Protein AF-A0A1S3R0I8-F1 (afdb_monomer)

Radius of gyration: 21.21 Å; Cα contacts (8 Å, |Δi|>4): 180; chains: 1; bounding box: 55×40×58 Å

Structure (mmCIF, N/CA/C/O backbone):
data_AF-A0A1S3R0I8-F1
#
_entry.id   AF-A0A1S3R0I8-F1
#
loop_
_atom_site.group_PDB
_atom_site.id
_atom_site.type_symbol
_atom_site.label_atom_id
_atom_site.label_alt_id
_atom_site.label_comp_id
_atom_site.label_asym_id
_atom_site.label_entity_id
_atom_site.label_seq_id
_atom_site.pdbx_PDB_ins_code
_atom_site.Cartn_x
_atom_site.Cartn_y
_atom_site.Cartn_z
_atom_site.occupancy
_atom_site.B_iso_or_equiv
_atom_site.auth_seq_id
_atom_site.auth_comp_id
_atom_site.auth_asym_id
_atom_site.auth_atom_id
_atom_site.pdbx_PDB_model_num
ATOM 1 N N . MET A 1 1 ? 18.480 -5.090 -9.727 1.00 46.03 1 MET A N 1
ATOM 2 C CA . MET A 1 1 ? 18.489 -6.452 -10.303 1.00 46.03 1 MET A CA 1
ATOM 3 C C . MET A 1 1 ? 18.318 -6.297 -11.795 1.00 46.03 1 MET A C 1
ATOM 5 O O . MET A 1 1 ? 17.336 -5.677 -12.183 1.00 46.03 1 MET A O 1
ATOM 9 N N . SER A 1 2 ? 19.231 -6.807 -12.625 1.00 36.84 2 SER A N 1
ATOM 10 C CA . SER A 1 2 ? 18.823 -7.033 -14.006 1.00 36.84 2 SER A CA 1
ATOM 11 C C . SER A 1 2 ? 17.709 -8.081 -13.933 1.00 36.84 2 SER A C 1
ATOM 13 O O . SER A 1 2 ? 17.864 -9.161 -13.354 1.00 36.84 2 SER A O 1
ATOM 15 N N . THR A 1 3 ? 16.547 -7.719 -14.456 1.00 47.53 3 THR A N 1
ATOM 16 C CA . THR A 1 3 ? 15.329 -8.529 -14.569 1.00 47.53 3 THR A CA 1
ATOM 17 C C . THR A 1 3 ? 15.568 -10.011 -14.950 1.00 47.53 3 THR A C 1
ATOM 19 O O . THR A 1 3 ? 14.814 -10.865 -14.474 1.00 47.53 3 THR A O 1
ATOM 22 N N . PRO A 1 4 ? 16.621 -10.391 -15.716 1.00 48.00 4 PRO A N 1
ATOM 23 C CA . PRO A 1 4 ? 16.882 -11.789 -16.065 1.00 48.00 4 PRO A CA 1
ATOM 24 C C . PRO A 1 4 ? 17.227 -12.720 -14.892 1.00 48.00 4 PRO A C 1
ATOM 26 O O . PRO A 1 4 ? 16.770 -13.864 -14.883 1.00 48.00 4 PRO A O 1
ATOM 29 N N . ALA A 1 5 ? 18.000 -12.273 -13.894 1.00 49.97 5 ALA A N 1
ATOM 30 C CA . ALA A 1 5 ? 18.495 -13.170 -12.838 1.00 49.97 5 ALA A CA 1
ATOM 31 C C . ALA A 1 5 ? 17.367 -13.660 -11.913 1.00 49.97 5 ALA A C 1
ATOM 33 O O . ALA A 1 5 ? 17.292 -14.838 -11.571 1.00 49.97 5 ALA A O 1
ATOM 34 N N . VAL A 1 6 ? 16.443 -12.763 -11.574 1.00 58.00 6 VAL A N 1
ATOM 35 C CA . VAL A 1 6 ? 15.266 -13.055 -10.740 1.00 58.00 6 VAL A CA 1
ATOM 36 C C . VAL A 1 6 ? 14.268 -13.917 -11.499 1.00 58.00 6 VAL A C 1
ATOM 38 O O . VAL A 1 6 ? 13.766 -14.904 -10.967 1.00 58.00 6 VAL A O 1
ATOM 41 N N . SER A 1 7 ? 14.040 -13.587 -12.773 1.00 49.22 7 SER A N 1
ATOM 42 C CA . SER A 1 7 ? 13.162 -14.345 -13.667 1.00 49.22 7 SER A CA 1
ATOM 43 C C . SER A 1 7 ? 13.623 -15.800 -13.819 1.00 49.22 7 SER A C 1
ATOM 45 O O . SER A 1 7 ? 12.803 -16.715 -13.773 1.00 49.22 7 SER A O 1
ATOM 47 N N . CYS A 1 8 ? 14.937 -16.041 -13.912 1.00 57.69 8 CYS A N 1
ATOM 48 C CA . CYS A 1 8 ? 15.498 -17.392 -13.987 1.00 57.69 8 CYS A CA 1
ATOM 49 C C . CYS A 1 8 ? 15.217 -18.216 -12.717 1.00 57.69 8 CYS A C 1
ATOM 51 O O . CYS A 1 8 ? 14.821 -19.377 -12.812 1.00 57.69 8 CYS A O 1
ATOM 53 N N . VAL A 1 9 ? 15.348 -17.613 -11.530 1.00 60.72 9 VAL A N 1
ATOM 54 C CA . VAL A 1 9 ? 15.079 -18.288 -10.247 1.00 60.72 9 VAL A CA 1
ATOM 55 C C . VAL A 1 9 ? 13.588 -18.598 -10.083 1.00 60.72 9 VAL A C 1
ATOM 57 O O . VAL A 1 9 ? 13.243 -19.735 -9.764 1.00 60.72 9 VAL A O 1
ATOM 60 N N . ILE A 1 10 ? 12.705 -17.636 -10.377 1.00 67.88 10 ILE A N 1
ATOM 61 C CA . ILE A 1 10 ? 11.245 -17.833 -10.316 1.00 67.88 10 ILE A CA 1
ATOM 62 C C . ILE A 1 10 ? 10.822 -18.980 -11.240 1.00 67.88 10 ILE A C 1
ATOM 64 O O . ILE A 1 10 ? 10.113 -19.892 -10.814 1.00 67.88 10 ILE A O 1
ATOM 68 N N . ARG A 1 11 ? 11.306 -18.983 -12.491 1.00 65.81 11 ARG A N 1
ATOM 69 C CA . ARG A 1 11 ? 10.974 -20.022 -13.479 1.00 65.81 11 ARG A CA 1
ATOM 70 C C . ARG A 1 11 ? 11.537 -21.390 -13.105 1.00 65.81 11 ARG A C 1
ATOM 72 O O . ARG A 1 11 ? 10.826 -22.382 -13.228 1.00 65.81 11 ARG A O 1
ATOM 79 N N . LYS A 1 12 ? 12.790 -21.456 -12.640 1.00 74.38 12 LYS A N 1
ATOM 80 C CA . LYS A 1 12 ? 13.458 -22.723 -12.304 1.00 74.38 12 LYS A CA 1
ATOM 81 C C . LYS A 1 12 ? 12.790 -23.440 -11.133 1.00 74.38 12 LYS A C 1
ATOM 83 O O . LYS A 1 12 ? 12.668 -24.659 -11.169 1.00 74.38 12 LYS A O 1
ATOM 88 N N . TYR A 1 13 ? 12.358 -22.697 -10.118 1.00 72.75 13 TYR A N 1
ATOM 89 C CA . TYR A 1 13 ? 11.819 -23.283 -8.889 1.00 72.75 13 TYR A CA 1
ATOM 90 C C . TYR A 1 13 ? 10.297 -23.208 -8.787 1.00 72.75 13 TYR A C 1
ATOM 92 O O . TYR A 1 13 ? 9.750 -23.590 -7.757 1.00 72.75 13 TYR A O 1
ATOM 100 N N . LYS A 1 14 ? 9.613 -22.720 -9.836 1.00 69.62 14 LYS A N 1
ATOM 101 C CA . LYS A 1 14 ? 8.169 -22.424 -9.821 1.00 69.62 14 LYS A CA 1
ATOM 102 C C . LYS A 1 14 ? 7.765 -21.665 -8.552 1.00 69.62 14 LYS A C 1
ATOM 104 O O . LYS A 1 14 ? 6.726 -21.941 -7.962 1.00 69.62 14 LY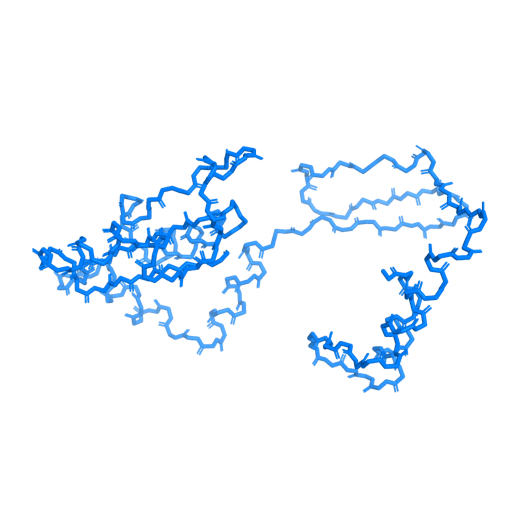S A O 1
ATOM 109 N N . ALA A 1 15 ? 8.635 -20.763 -8.100 1.00 59.81 15 ALA A N 1
ATOM 110 C CA . ALA A 1 15 ? 8.437 -20.070 -6.841 1.00 59.81 15 ALA A CA 1
ATOM 111 C C . ALA A 1 15 ? 7.200 -19.171 -6.961 1.00 59.81 15 ALA A C 1
ATOM 113 O O . ALA A 1 15 ? 7.106 -18.367 -7.889 1.00 59.81 15 ALA A O 1
ATOM 114 N N . ILE A 1 16 ? 6.260 -19.329 -6.032 1.00 52.81 16 ILE A N 1
ATOM 115 C CA . ILE A 1 16 ? 5.058 -18.505 -5.916 1.00 52.81 16 ILE A CA 1
ATOM 116 C C . ILE A 1 16 ? 5.259 -17.632 -4.672 1.00 52.81 16 ILE A C 1
ATOM 118 O O . ILE A 1 16 ? 5.396 -18.166 -3.574 1.00 52.81 16 ILE A O 1
ATOM 122 N N . GLY A 1 17 ? 5.338 -16.309 -4.845 1.00 55.16 17 GLY A N 1
ATOM 123 C CA . GLY A 1 17 ? 5.555 -15.343 -3.756 1.00 55.16 17 GLY A CA 1
ATOM 124 C C . GLY A 1 17 ? 6.816 -14.479 -3.903 1.00 55.16 17 GLY A C 1
ATOM 125 O O . GLY A 1 17 ? 7.562 -14.585 -4.878 1.00 55.16 17 GLY A O 1
ATOM 126 N N . GLY A 1 18 ? 7.036 -13.581 -2.936 1.00 53.84 18 GLY A N 1
ATOM 127 C CA . GLY A 1 18 ? 8.219 -12.717 -2.879 1.00 53.84 18 GLY A CA 1
ATOM 128 C C . GLY A 1 18 ? 9.488 -13.499 -2.526 1.00 53.84 18 GLY A C 1
ATOM 129 O O . GLY A 1 18 ? 9.461 -14.388 -1.680 1.00 53.84 18 GLY A O 1
ATOM 130 N N . ILE A 1 19 ? 10.613 -13.166 -3.166 1.00 65.06 19 ILE A N 1
ATOM 131 C CA . ILE A 1 19 ? 11.913 -13.803 -2.913 1.00 65.06 19 ILE A CA 1
ATOM 132 C C . ILE A 1 19 ? 12.800 -12.827 -2.142 1.00 65.06 19 ILE A C 1
ATOM 134 O O . ILE A 1 19 ? 13.129 -11.755 -2.650 1.00 65.06 19 ILE A O 1
ATOM 138 N N . VAL A 1 20 ? 13.247 -13.224 -0.950 1.00 61.69 20 VAL A N 1
ATOM 139 C CA . VAL A 1 20 ? 14.356 -12.558 -0.256 1.00 61.69 20 VAL A CA 1
ATOM 140 C C . VAL A 1 20 ? 15.661 -13.153 -0.781 1.00 61.69 20 VAL A C 1
ATOM 142 O O . VAL A 1 20 ? 15.861 -14.368 -0.738 1.00 61.69 20 VAL A O 1
ATOM 145 N N . LEU A 1 21 ? 16.543 -12.315 -1.328 1.00 65.62 21 LEU A N 1
ATOM 146 C CA . LEU A 1 21 ? 17.823 -12.783 -1.857 1.00 65.62 21 LEU A CA 1
ATOM 147 C C . LEU A 1 21 ? 18.782 -13.154 -0.723 1.00 65.62 21 LEU A C 1
ATOM 149 O O . LEU A 1 21 ? 18.936 -12.417 0.248 1.00 65.62 21 LEU A O 1
ATOM 153 N N . THR A 1 22 ? 19.484 -14.274 -0.887 1.00 66.88 22 THR A N 1
ATOM 154 C CA . THR A 1 22 ? 20.595 -14.653 -0.009 1.00 66.88 22 THR A CA 1
ATOM 155 C C . THR A 1 22 ? 21.845 -13.813 -0.307 1.00 66.88 22 THR A C 1
ATOM 157 O O . THR A 1 22 ? 21.926 -13.103 -1.313 1.00 66.88 22 THR A O 1
ATOM 160 N N . SER A 1 23 ? 22.856 -13.890 0.561 1.00 69.06 23 SER A N 1
ATOM 161 C CA . SER A 1 23 ? 24.084 -13.087 0.451 1.00 69.06 23 SER A CA 1
ATOM 162 C C . SER A 1 23 ? 24.860 -13.306 -0.855 1.00 69.06 23 SER A C 1
ATOM 164 O O . SER A 1 23 ? 25.429 -12.364 -1.401 1.00 69.06 23 SER A O 1
ATOM 166 N N . GLN A 1 24 ? 24.864 -14.525 -1.404 1.00 70.44 24 GLN A N 1
ATOM 167 C CA . GLN A 1 24 ? 25.637 -14.855 -2.606 1.00 70.44 24 GLN A CA 1
ATOM 168 C C . GLN A 1 24 ? 25.184 -14.084 -3.869 1.00 70.44 24 GLN A C 1
ATOM 170 O O . GLN A 1 24 ? 26.035 -13.449 -4.499 1.00 70.44 24 GLN A O 1
ATOM 175 N N . PRO A 1 25 ? 23.893 -14.082 -4.267 1.00 71.75 25 PRO A N 1
ATOM 176 C CA . PRO A 1 25 ? 23.400 -13.220 -5.344 1.00 71.75 25 PRO A CA 1
ATOM 177 C C . PRO A 1 25 ? 23.662 -11.729 -5.105 1.00 71.75 25 PRO A C 1
ATOM 179 O O . PRO A 1 25 ? 24.081 -11.027 -6.025 1.00 71.75 25 PRO A O 1
ATOM 182 N N . THR A 1 26 ? 23.468 -11.252 -3.874 1.00 72.50 26 THR A N 1
ATOM 183 C CA . THR A 1 26 ? 23.666 -9.842 -3.508 1.00 72.50 26 THR A CA 1
ATOM 184 C C . THR A 1 26 ? 25.124 -9.411 -3.669 1.00 72.50 26 THR A C 1
ATOM 186 O O . THR A 1 26 ? 25.396 -8.354 -4.238 1.00 72.50 26 THR A O 1
ATOM 189 N N . ASN A 1 27 ? 26.076 -10.266 -3.281 1.00 77.81 27 ASN A N 1
ATOM 190 C CA . ASN A 1 27 ? 27.504 -10.015 -3.473 1.00 77.81 27 ASN A CA 1
ATOM 191 C C . ASN A 1 27 ? 27.873 -9.920 -4.956 1.00 77.81 27 ASN A C 1
ATOM 193 O O . ASN A 1 27 ? 28.623 -9.028 -5.342 1.00 77.81 27 ASN A O 1
ATOM 197 N N . LYS A 1 28 ? 27.312 -10.788 -5.807 1.00 81.38 28 LYS A N 1
ATOM 198 C CA . LYS A 1 28 ? 27.538 -10.718 -7.259 1.00 81.38 28 LYS A CA 1
ATOM 199 C C . LYS A 1 28 ? 27.007 -9.416 -7.862 1.00 81.38 28 LYS A C 1
ATOM 201 O O . LYS A 1 28 ? 27.700 -8.808 -8.669 1.00 81.38 28 LYS A O 1
ATOM 206 N N . ILE A 1 29 ? 25.817 -8.968 -7.450 1.00 82.56 29 ILE A N 1
ATOM 207 C CA . ILE A 1 29 ? 25.251 -7.681 -7.893 1.00 82.56 29 ILE A CA 1
ATOM 208 C C . ILE A 1 29 ? 26.153 -6.522 -7.454 1.00 82.56 29 ILE A C 1
ATOM 210 O O . ILE A 1 29 ? 26.455 -5.653 -8.266 1.00 82.56 29 ILE A O 1
ATOM 214 N N . SER A 1 30 ? 26.618 -6.536 -6.201 1.00 84.12 30 SER A N 1
ATOM 215 C CA . SER A 1 30 ? 27.542 -5.527 -5.668 1.00 84.12 30 SER A CA 1
ATOM 216 C C . SER A 1 30 ? 28.847 -5.470 -6.468 1.00 84.12 30 SER A C 1
ATOM 218 O O . SER A 1 30 ? 29.260 -4.392 -6.889 1.00 84.12 30 SER A O 1
ATOM 220 N N . LEU A 1 31 ? 29.458 -6.622 -6.760 1.00 90.38 31 LEU A N 1
ATOM 221 C CA . LEU A 1 31 ? 30.683 -6.691 -7.560 1.00 90.38 31 LEU A CA 1
ATOM 222 C C . LEU A 1 31 ? 30.478 -6.128 -8.972 1.00 90.38 31 LEU A C 1
ATOM 224 O O . LEU A 1 31 ? 31.222 -5.239 -9.370 1.00 90.38 31 LEU A O 1
ATOM 228 N N . ILE A 1 32 ? 29.434 -6.567 -9.685 1.00 89.69 32 ILE A N 1
ATOM 229 C CA . ILE A 1 32 ? 29.123 -6.066 -11.034 1.00 89.69 32 ILE A CA 1
ATOM 230 C C . ILE A 1 32 ? 28.845 -4.556 -11.007 1.00 89.69 32 ILE A C 1
ATOM 232 O O . ILE A 1 32 ? 29.325 -3.835 -11.871 1.00 89.69 32 ILE A O 1
ATOM 236 N N . SER A 1 33 ? 28.125 -4.048 -9.999 1.00 91.00 33 SER A N 1
ATOM 237 C CA . SER A 1 33 ? 27.819 -2.612 -9.887 1.00 91.00 33 SER A CA 1
ATOM 238 C C . SER A 1 33 ? 29.056 -1.720 -9.749 1.00 91.00 33 SER A C 1
ATOM 240 O O . SER A 1 33 ? 28.989 -0.539 -10.070 1.00 91.00 33 SER A O 1
ATOM 242 N N . ARG A 1 34 ? 30.182 -2.281 -9.288 1.00 92.38 34 ARG A N 1
ATOM 243 C CA . ARG A 1 34 ? 31.460 -1.574 -9.137 1.00 92.38 34 ARG A CA 1
ATOM 244 C C . ARG A 1 34 ? 32.349 -1.664 -10.377 1.00 92.38 34 ARG A C 1
A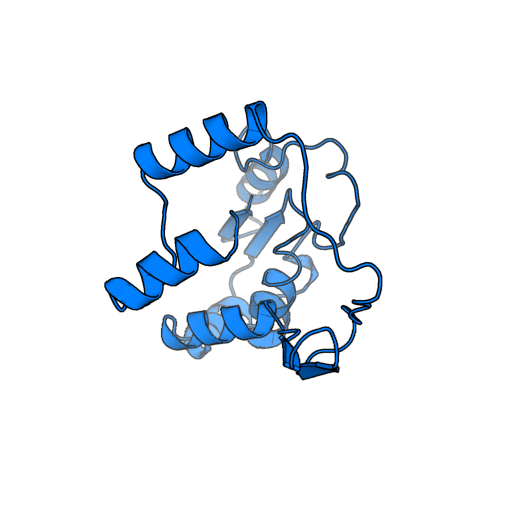TOM 246 O O . ARG A 1 34 ? 33.296 -0.895 -10.470 1.00 92.38 34 ARG A O 1
ATOM 253 N N . SER A 1 35 ? 32.084 -2.613 -11.274 1.00 94.00 35 SER A N 1
ATOM 254 C CA . SER A 1 35 ? 32.925 -2.908 -12.440 1.00 94.00 35 SER A CA 1
ATOM 255 C C . SER A 1 35 ? 32.216 -2.712 -13.780 1.00 94.00 35 SER A C 1
ATOM 257 O O . SER A 1 35 ? 32.791 -3.020 -14.815 1.00 94.00 35 SER A O 1
ATOM 259 N N . ILE A 1 36 ? 30.945 -2.309 -13.779 1.00 95.69 36 ILE A N 1
ATOM 260 C CA . ILE A 1 36 ? 30.183 -2.076 -15.003 1.00 95.69 36 ILE A CA 1
ATOM 261 C C . ILE A 1 36 ? 30.723 -0.833 -15.721 1.00 95.69 36 ILE A C 1
ATOM 263 O O . ILE A 1 36 ? 30.854 0.226 -15.112 1.00 95.69 36 ILE A O 1
ATOM 267 N N . GLU A 1 37 ? 31.029 -0.965 -17.010 1.00 96.56 37 GLU A N 1
ATOM 268 C CA . GLU A 1 37 ? 31.552 0.134 -17.839 1.00 96.56 37 GLU A CA 1
ATOM 269 C C . GLU A 1 37 ? 30.469 0.732 -18.749 1.00 96.56 37 GLU A C 1
ATOM 271 O O . GLU A 1 37 ? 30.504 1.915 -19.075 1.00 96.56 37 GLU A O 1
ATOM 276 N N . GLU A 1 38 ? 29.458 -0.065 -19.106 1.00 95.12 38 GLU A N 1
ATOM 277 C CA . GLU A 1 38 ? 28.366 0.329 -19.993 1.00 95.12 38 GLU A CA 1
ATOM 278 C C . GLU A 1 38 ? 27.029 -0.299 -19.578 1.00 95.12 38 GLU A C 1
ATOM 280 O O . GLU A 1 38 ? 26.976 -1.343 -18.923 1.00 95.12 38 GLU A O 1
ATOM 285 N N . TYR A 1 39 ? 25.922 0.333 -19.971 1.00 94.00 39 TYR A N 1
ATOM 286 C CA . TYR A 1 39 ? 24.573 -0.192 -19.771 1.00 94.00 39 TYR A CA 1
ATOM 287 C C . TYR A 1 39 ? 23.670 0.172 -20.954 1.00 94.00 39 TYR A C 1
ATOM 289 O O . TYR A 1 39 ? 23.797 1.238 -21.550 1.00 94.00 39 TYR A O 1
ATOM 297 N N . ALA A 1 40 ? 22.742 -0.723 -21.295 1.00 91.50 40 ALA A N 1
ATOM 298 C CA . ALA A 1 40 ? 21.805 -0.518 -22.394 1.00 91.50 40 ALA A CA 1
ATOM 299 C C . ALA A 1 40 ? 20.551 0.240 -21.927 1.00 91.50 40 ALA A C 1
ATOM 301 O O . ALA A 1 40 ? 19.946 -0.119 -20.913 1.00 91.50 40 ALA A O 1
ATOM 302 N N . ILE A 1 41 ? 20.132 1.242 -22.702 1.00 92.38 41 ILE A N 1
ATOM 303 C CA . ILE A 1 41 ? 18.897 2.014 -22.499 1.00 92.38 41 ILE A CA 1
ATOM 304 C C . ILE A 1 41 ? 18.082 2.087 -23.787 1.00 92.38 41 ILE A C 1
ATOM 306 O O . ILE A 1 41 ? 18.633 2.028 -24.881 1.00 92.38 41 ILE A O 1
ATOM 310 N N . CYS A 1 42 ? 16.765 2.238 -23.652 1.00 90.50 42 CYS A N 1
ATOM 311 C CA . CYS A 1 42 ? 15.850 2.470 -24.767 1.00 90.50 42 CYS A CA 1
ATOM 312 C C . CYS A 1 42 ? 15.137 3.815 -24.544 1.00 90.50 42 CYS A C 1
ATOM 314 O O . CYS A 1 42 ? 14.146 3.849 -23.816 1.00 90.50 42 CYS A O 1
ATOM 316 N N . PRO A 1 43 ? 15.651 4.924 -25.110 1.00 90.56 43 PRO A N 1
ATOM 317 C CA . PRO A 1 43 ? 15.074 6.259 -24.918 1.00 90.56 43 PRO A CA 1
ATOM 318 C C . PRO A 1 43 ? 13.667 6.417 -25.511 1.00 90.56 43 PRO A C 1
ATOM 320 O O . PRO A 1 43 ? 12.911 7.276 -25.075 1.00 90.56 43 PRO A O 1
ATOM 323 N N . GLU A 1 44 ? 13.321 5.587 -26.496 1.00 89.38 44 GLU A N 1
ATOM 324 C CA . GLU A 1 44 ? 12.026 5.596 -27.191 1.00 89.38 44 GLU A CA 1
ATOM 325 C C . GLU A 1 44 ? 10.885 5.003 -26.349 1.00 89.38 44 GLU A C 1
ATOM 327 O O . GLU A 1 44 ? 9.712 5.231 -26.641 1.00 89.38 44 GLU A O 1
ATOM 332 N N . LEU A 1 45 ? 11.206 4.254 -25.286 1.00 92.38 45 LEU A N 1
ATOM 333 C CA . LEU A 1 45 ? 10.205 3.679 -24.394 1.00 92.38 45 LEU A CA 1
ATOM 334 C C . LEU A 1 45 ? 9.625 4.767 -23.477 1.00 92.38 45 LEU A C 1
ATOM 336 O O . LEU A 1 45 ? 10.136 5.023 -22.387 1.00 92.38 45 LEU A O 1
ATOM 340 N N . CYS A 1 46 ? 8.525 5.377 -23.915 1.00 91.44 46 CYS A N 1
ATOM 341 C CA . CYS A 1 46 ? 7.752 6.334 -23.130 1.00 91.44 46 CYS A CA 1
ATOM 342 C C . CYS A 1 46 ? 6.479 5.670 -22.594 1.00 91.44 46 CYS A C 1
ATOM 344 O O . CYS A 1 46 ? 5.552 5.387 -23.349 1.00 91.44 46 CYS A O 1
ATOM 346 N N . VAL A 1 47 ? 6.447 5.398 -21.290 1.00 94.31 47 VAL A N 1
ATOM 347 C CA . VAL A 1 47 ? 5.316 4.746 -20.618 1.00 94.31 47 VAL A CA 1
ATOM 348 C C . VAL A 1 47 ? 4.475 5.797 -19.907 1.00 94.31 47 VAL A C 1
ATOM 350 O O . VAL A 1 47 ? 5.007 6.579 -19.118 1.00 94.31 47 VAL A O 1
ATOM 353 N N . ASP A 1 48 ? 3.162 5.773 -20.120 1.00 93.88 48 ASP A N 1
ATOM 354 C CA . ASP A 1 48 ? 2.243 6.559 -19.301 1.00 93.88 48 ASP A CA 1
ATOM 355 C C . ASP A 1 48 ? 2.031 5.860 -17.952 1.00 93.88 48 ASP A C 1
ATOM 357 O O . ASP A 1 48 ? 1.372 4.828 -17.871 1.00 93.88 48 ASP A O 1
ATOM 361 N N . LEU A 1 49 ? 2.602 6.411 -16.882 1.00 92.81 49 LEU A N 1
ATOM 362 C CA . LEU A 1 49 ? 2.461 5.860 -15.531 1.00 92.81 49 LEU A CA 1
ATOM 363 C C . LEU A 1 49 ? 1.134 6.239 -14.856 1.00 92.81 49 LEU A C 1
ATOM 365 O O . LEU A 1 49 ? 0.832 5.703 -13.790 1.00 92.81 49 LEU A O 1
ATOM 369 N N . ALA A 1 50 ? 0.365 7.172 -15.426 1.00 91.62 50 ALA A N 1
ATOM 370 C CA . ALA A 1 50 ? -0.872 7.667 -14.830 1.00 91.62 50 ALA A CA 1
ATOM 371 C C . ALA A 1 50 ? -2.092 6.803 -15.180 1.00 91.62 50 ALA A C 1
ATOM 373 O O . ALA A 1 50 ? -3.067 6.808 -14.428 1.00 91.62 50 ALA A O 1
ATOM 374 N N . THR A 1 51 ? -2.037 6.054 -16.284 1.00 91.88 51 THR A N 1
ATOM 375 C CA . THR A 1 51 ? -3.169 5.262 -16.780 1.00 91.88 51 THR A CA 1
ATOM 376 C C . THR A 1 51 ? -2.968 3.767 -16.505 1.00 91.88 51 THR A C 1
ATOM 378 O O . THR A 1 51 ? -2.091 3.148 -17.116 1.00 91.88 51 THR A O 1
ATOM 381 N N . PRO A 1 52 ? -3.784 3.151 -15.623 1.00 93.44 52 PRO A N 1
ATOM 382 C CA . PRO A 1 52 ? -3.773 1.707 -15.414 1.00 93.44 52 PRO A CA 1
ATOM 383 C C . PRO A 1 52 ? -4.098 0.930 -16.693 1.00 93.44 52 PRO A C 1
ATOM 385 O O . PRO A 1 52 ? -4.917 1.355 -17.508 1.00 93.44 52 PRO A O 1
ATOM 388 N N . GLY A 1 53 ? -3.505 -0.252 -16.833 1.00 95.00 53 GLY A N 1
ATOM 389 C CA . GLY A 1 53 ? -3.734 -1.157 -17.955 1.00 95.00 53 GLY A CA 1
ATOM 390 C C . GLY A 1 53 ? -2.464 -1.517 -18.719 1.00 95.00 53 GLY A C 1
ATOM 391 O O . GLY A 1 53 ? -1.346 -1.153 -18.351 1.00 95.00 53 GLY A O 1
ATOM 392 N N . LYS A 1 54 ? -2.649 -2.291 -19.791 1.00 97.00 54 LYS A N 1
ATOM 393 C CA . LYS A 1 54 ? -1.558 -2.772 -20.642 1.00 97.00 54 LYS A CA 1
ATOM 394 C C . LYS A 1 54 ? -1.262 -1.772 -21.749 1.00 97.00 54 LYS A C 1
ATOM 396 O O . LYS A 1 54 ? -2.152 -1.387 -22.499 1.00 97.00 54 LYS A O 1
ATOM 401 N N . GLN A 1 55 ? 0.007 -1.429 -21.881 1.00 96.31 55 GLN A N 1
ATOM 402 C CA . GLN A 1 55 ? 0.558 -0.607 -22.946 1.00 96.31 55 GLN A CA 1
ATOM 403 C C . GLN A 1 55 ? 1.516 -1.474 -23.758 1.00 96.31 55 GLN A C 1
ATOM 405 O O . GLN A 1 55 ? 2.415 -2.119 -23.208 1.00 96.31 55 GLN A O 1
ATOM 410 N N . MET A 1 56 ? 1.281 -1.543 -25.065 1.00 96.00 56 MET A N 1
ATOM 411 C CA . MET A 1 56 ? 2.078 -2.341 -25.992 1.00 96.00 56 MET A CA 1
ATOM 412 C C . MET A 1 56 ? 2.989 -1.426 -26.801 1.00 96.00 56 MET A C 1
ATOM 414 O O . MET A 1 56 ? 2.542 -0.412 -27.327 1.00 96.00 56 MET A O 1
ATOM 418 N N . PHE A 1 57 ? 4.252 -1.819 -26.911 1.00 94.19 57 PHE A N 1
ATOM 419 C CA . PHE A 1 57 ? 5.291 -1.088 -27.617 1.00 94.19 57 PHE A CA 1
ATOM 420 C C . PHE A 1 57 ? 5.923 -2.001 -28.659 1.00 94.19 57 PHE A C 1
ATOM 422 O O . PHE A 1 57 ? 6.318 -3.132 -28.352 1.00 94.19 57 PHE A O 1
ATOM 429 N N . ASP A 1 58 ? 6.029 -1.488 -29.879 1.00 92.25 58 ASP A N 1
ATOM 430 C CA . ASP A 1 58 ? 6.760 -2.131 -30.962 1.00 92.25 58 ASP A CA 1
ATOM 431 C C . ASP A 1 58 ? 8.150 -1.494 -31.053 1.00 92.25 58 ASP A C 1
ATOM 433 O O . ASP A 1 58 ? 8.344 -0.462 -31.688 1.00 92.25 58 ASP A O 1
ATOM 437 N N . LEU A 1 59 ? 9.088 -2.047 -30.278 1.00 88.38 59 LEU A N 1
ATOM 438 C CA . LEU A 1 59 ? 10.489 -1.612 -30.225 1.00 88.38 59 LEU A CA 1
ATOM 439 C C . LEU A 1 59 ? 11.332 -2.552 -31.111 1.00 88.38 59 LEU A C 1
ATOM 441 O O . LEU A 1 59 ? 10.913 -2.966 -32.182 1.00 88.38 59 LEU A O 1
ATOM 445 N N . PHE A 1 60 ? 12.496 -3.006 -30.636 1.00 85.31 60 PHE A N 1
ATOM 446 C CA . PHE A 1 60 ? 13.245 -4.106 -31.271 1.00 85.31 60 PHE A CA 1
ATOM 447 C C . PHE A 1 60 ? 12.480 -5.442 -31.290 1.00 85.31 60 PHE A C 1
ATOM 449 O O . PHE A 1 60 ? 12.811 -6.351 -32.049 1.00 85.31 60 PHE A O 1
ATOM 456 N N . LYS A 1 61 ? 11.513 -5.595 -30.382 1.00 89.38 61 LYS A N 1
ATOM 457 C CA . LYS A 1 61 ? 10.609 -6.741 -30.253 1.00 89.38 61 LYS A CA 1
ATOM 458 C C . LYS A 1 61 ? 9.337 -6.291 -29.529 1.00 89.38 61 LYS A C 1
ATOM 460 O O . LYS A 1 61 ? 9.423 -5.327 -28.760 1.00 89.38 61 LYS A O 1
ATOM 465 N N . PRO A 1 62 ? 8.216 -7.025 -29.667 1.00 93.19 62 PRO A N 1
ATOM 466 C CA . PRO A 1 62 ? 7.009 -6.750 -28.901 1.00 93.19 62 PRO A CA 1
ATOM 467 C C . PRO A 1 62 ? 7.315 -6.693 -27.402 1.00 93.19 62 PRO A C 1
ATOM 469 O O . PRO A 1 62 ? 7.833 -7.651 -26.815 1.00 93.19 62 PRO A O 1
ATOM 472 N N . PHE A 1 63 ? 7.015 -5.551 -26.790 1.00 94.38 63 PHE A N 1
ATOM 473 C CA . PHE A 1 63 ? 7.222 -5.296 -25.372 1.00 94.38 63 PHE A CA 1
ATOM 474 C C . PHE A 1 63 ? 5.924 -4.77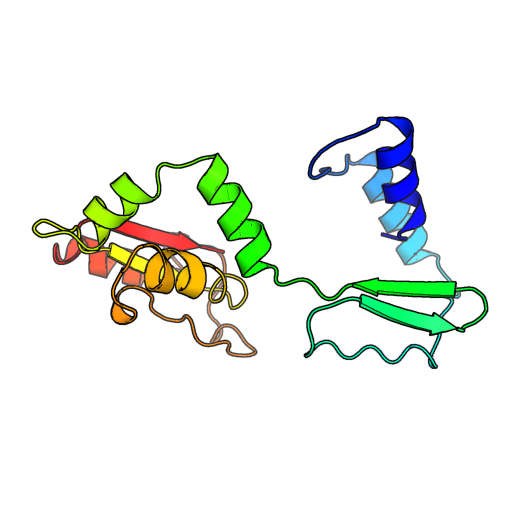8 -24.758 1.00 94.38 63 PHE A C 1
ATOM 476 O O . PHE A 1 63 ? 5.226 -3.957 -25.346 1.00 94.38 63 PHE A O 1
ATOM 483 N N . THR A 1 64 ? 5.565 -5.277 -23.580 1.00 95.12 64 THR A N 1
ATOM 484 C CA . THR A 1 64 ? 4.323 -4.892 -22.903 1.00 95.12 64 THR A CA 1
ATOM 485 C C . THR A 1 64 ? 4.644 -4.426 -21.501 1.00 95.12 64 THR A C 1
ATOM 487 O O . THR A 1 64 ? 5.325 -5.126 -20.751 1.00 95.12 64 THR A O 1
ATOM 490 N N . VAL A 1 65 ? 4.121 -3.256 -21.156 1.00 95.12 65 VAL A N 1
ATOM 491 C CA . VAL A 1 65 ? 4.135 -2.723 -19.798 1.00 95.12 65 VAL A CA 1
ATOM 492 C C . VAL A 1 65 ? 2.713 -2.764 -19.270 1.00 95.12 65 VAL A C 1
ATOM 494 O O . VAL A 1 65 ? 1.782 -2.373 -19.964 1.00 95.12 65 VAL A O 1
ATOM 497 N N . GLU A 1 66 ? 2.536 -3.261 -18.053 1.00 95.50 66 GLU A N 1
ATOM 498 C CA . GLU A 1 66 ? 1.245 -3.273 -17.376 1.00 95.50 66 GLU A CA 1
ATOM 499 C C . GLU A 1 66 ? 1.328 -2.371 -16.152 1.00 95.50 66 GLU A C 1
ATOM 501 O O . GLU A 1 66 ? 2.093 -2.633 -15.222 1.00 95.50 66 GLU A O 1
ATOM 506 N N . ILE A 1 67 ? 0.558 -1.288 -16.181 1.00 95.31 67 ILE A N 1
ATOM 507 C CA . ILE A 1 67 ? 0.392 -0.392 -15.044 1.00 95.31 67 ILE A CA 1
ATOM 508 C C . ILE A 1 67 ? -0.735 -0.957 -14.189 1.00 95.31 67 ILE A C 1
ATOM 510 O O . ILE A 1 67 ? -1.882 -1.037 -14.629 1.00 95.31 67 ILE A O 1
ATOM 514 N N . VAL A 1 68 ? -0.399 -1.381 -12.976 1.00 91.88 68 VAL A N 1
ATOM 515 C CA . VAL A 1 68 ? -1.338 -2.017 -12.047 1.00 91.88 68 VAL A CA 1
ATOM 516 C C . VAL A 1 68 ? -1.656 -1.093 -10.881 1.00 91.88 68 VAL A C 1
ATOM 518 O O . VAL A 1 68 ? -0.777 -0.393 -10.375 1.00 91.88 68 VAL A O 1
ATOM 521 N N . ASP A 1 69 ? -2.903 -1.134 -10.414 1.00 89.69 69 ASP A N 1
ATOM 522 C CA . ASP A 1 69 ? -3.263 -0.531 -9.135 1.00 89.69 69 ASP A CA 1
ATOM 523 C C . ASP A 1 69 ? -2.686 -1.396 -8.008 1.00 89.69 69 ASP A C 1
ATOM 525 O O . ASP A 1 69 ? -3.147 -2.511 -7.719 1.00 89.69 69 ASP A O 1
ATOM 529 N N . SER A 1 70 ? -1.621 -0.891 -7.389 1.00 89.31 70 SER A N 1
ATOM 530 C CA . SER A 1 70 ? -0.954 -1.598 -6.305 1.00 89.31 70 SER A CA 1
ATOM 531 C C . SER A 1 70 ? -1.841 -1.688 -5.064 1.00 89.31 70 SER A C 1
ATOM 533 O O . SER A 1 70 ? -1.817 -2.717 -4.385 1.00 89.31 70 SER A O 1
ATOM 535 N N . ALA A 1 71 ? -2.637 -0.651 -4.775 1.00 89.31 71 ALA A N 1
ATOM 536 C CA . ALA A 1 71 ? -3.514 -0.603 -3.610 1.00 89.31 71 ALA A CA 1
ATOM 537 C C . ALA A 1 71 ? -4.634 -1.633 -3.706 1.00 89.31 71 ALA A C 1
ATOM 539 O O . ALA A 1 71 ? -4.862 -2.373 -2.749 1.00 89.31 71 ALA A O 1
ATOM 540 N N . GLU A 1 72 ? -5.247 -1.750 -4.879 1.00 90.94 72 GLU A N 1
ATOM 541 C CA . GLU A 1 72 ? -6.267 -2.757 -5.154 1.00 90.94 72 GLU A CA 1
ATOM 542 C C . GLU A 1 72 ? -5.693 -4.179 -5.112 1.00 90.94 72 GLU A C 1
ATOM 544 O O . GLU A 1 72 ? -6.289 -5.082 -4.524 1.00 90.94 72 GLU A O 1
ATOM 549 N N . SER A 1 73 ? -4.503 -4.394 -5.680 1.00 90.81 73 SER A N 1
ATOM 550 C CA . SER A 1 73 ? -3.839 -5.706 -5.646 1.00 90.81 73 SER A CA 1
ATOM 551 C C . SER A 1 73 ? -3.567 -6.168 -4.209 1.00 90.81 73 SER A C 1
ATOM 553 O O . SER A 1 73 ? -3.803 -7.326 -3.861 1.00 90.81 73 SER A O 1
ATOM 555 N N . TYR A 1 74 ? -3.116 -5.251 -3.349 1.00 90.50 74 TYR A N 1
ATOM 556 C CA . TYR A 1 74 ? -2.867 -5.539 -1.939 1.00 90.50 74 TYR A CA 1
ATOM 557 C C . TYR A 1 74 ? -4.168 -5.729 -1.143 1.00 90.50 74 TYR A C 1
ATOM 559 O O . TYR A 1 74 ? -4.265 -6.665 -0.351 1.00 90.50 74 TYR A O 1
ATOM 567 N N . ALA A 1 75 ? -5.194 -4.906 -1.389 1.00 90.50 75 ALA A N 1
ATOM 568 C CA . ALA A 1 75 ? -6.508 -5.058 -0.765 1.00 90.50 75 ALA A CA 1
ATOM 569 C C . ALA A 1 75 ? -7.139 -6.422 -1.092 1.00 90.50 75 ALA A C 1
ATOM 571 O O . ALA A 1 75 ? -7.616 -7.109 -0.191 1.00 90.50 75 ALA A O 1
ATOM 572 N N . ASN A 1 76 ? -7.044 -6.876 -2.348 1.00 92.69 76 ASN A N 1
ATOM 573 C CA . ASN A 1 76 ? -7.472 -8.218 -2.755 1.00 92.69 76 ASN A CA 1
ATOM 574 C C . ASN A 1 76 ? -6.766 -9.324 -1.966 1.00 92.69 76 ASN A C 1
ATOM 576 O O . ASN A 1 76 ? -7.409 -10.274 -1.524 1.00 92.69 76 ASN A O 1
ATOM 580 N N . MET A 1 77 ? -5.451 -9.205 -1.761 1.00 92.94 77 MET A N 1
ATOM 581 C CA . MET A 1 77 ? -4.710 -10.163 -0.942 1.00 92.94 77 MET A CA 1
ATOM 582 C C . MET A 1 77 ? -5.234 -10.180 0.499 1.00 92.94 77 MET A C 1
ATOM 584 O O . MET A 1 77 ? -5.480 -11.255 1.039 1.00 92.94 77 MET A O 1
ATOM 588 N N . LEU A 1 78 ? -5.452 -9.011 1.108 1.00 92.38 78 LEU A N 1
ATOM 589 C CA . LEU A 1 78 ? -5.969 -8.920 2.475 1.00 92.38 78 LEU A CA 1
ATOM 590 C C . LEU A 1 78 ? -7.389 -9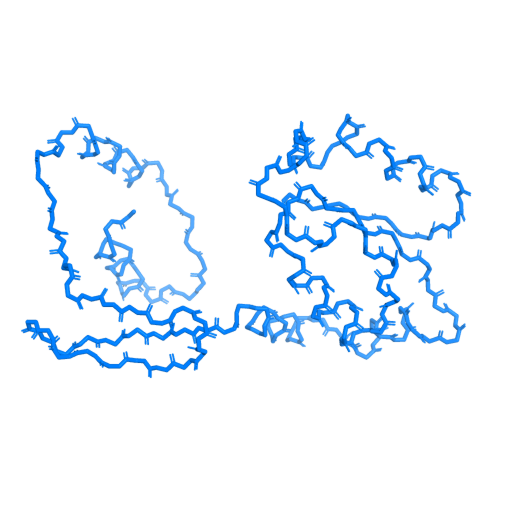.474 2.608 1.00 92.38 78 LEU A C 1
ATOM 592 O O . LEU A 1 78 ? -7.662 -10.147 3.598 1.00 92.38 78 LEU A O 1
ATOM 596 N N . ARG A 1 79 ? -8.267 -9.260 1.621 1.00 92.00 79 ARG A N 1
ATOM 597 C CA . ARG A 1 79 ? -9.625 -9.835 1.603 1.00 92.00 79 ARG A CA 1
ATOM 598 C C . ARG A 1 79 ? -9.628 -11.362 1.616 1.00 92.00 79 ARG A C 1
ATOM 600 O O . ARG A 1 79 ? -10.552 -11.964 2.144 1.00 92.00 79 ARG A O 1
ATOM 607 N N . ASN A 1 80 ? -8.588 -11.984 1.065 1.00 92.38 80 ASN A N 1
ATOM 608 C CA . ASN A 1 80 ? -8.433 -13.439 1.090 1.00 92.38 80 ASN A CA 1
ATOM 609 C C . ASN A 1 80 ? -7.840 -13.966 2.408 1.00 92.38 80 ASN A C 1
ATOM 611 O O . ASN A 1 80 ? -7.852 -15.173 2.633 1.0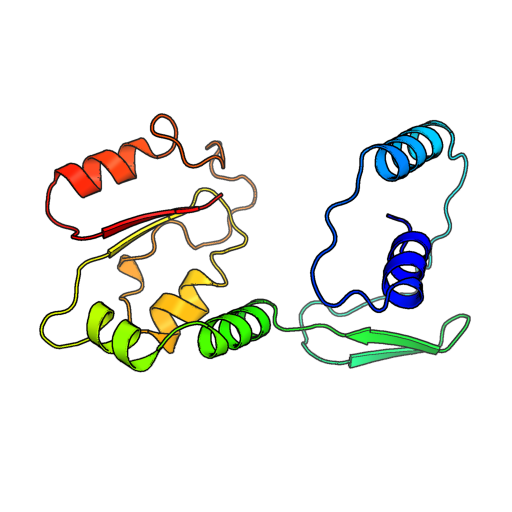0 92.38 80 ASN A O 1
ATOM 615 N N . ILE A 1 81 ? -7.290 -13.089 3.255 1.00 95.38 81 ILE A N 1
ATOM 616 C CA . ILE A 1 81 ? -6.632 -13.456 4.519 1.00 95.38 81 ILE A CA 1
ATOM 617 C C . ILE A 1 81 ? -7.515 -13.115 5.728 1.00 95.38 81 ILE A C 1
ATOM 619 O O . ILE A 1 81 ? -7.528 -13.863 6.702 1.00 95.38 81 ILE A O 1
ATOM 623 N N . PHE A 1 82 ? -8.244 -11.997 5.680 1.00 93.94 82 PHE A N 1
ATOM 624 C CA . PHE A 1 82 ? -8.993 -11.443 6.807 1.00 93.94 82 PHE A CA 1
ATOM 625 C C . PHE A 1 82 ? -10.493 -11.338 6.522 1.00 93.94 82 PHE A C 1
ATOM 627 O O . PHE A 1 82 ? -10.912 -11.082 5.396 1.00 93.94 82 PHE A O 1
ATOM 634 N N . ASP A 1 83 ? -11.299 -11.441 7.580 1.00 95.44 83 ASP A N 1
ATOM 635 C CA . ASP A 1 83 ? -12.735 -11.171 7.521 1.00 95.44 83 ASP A CA 1
ATOM 636 C C . ASP A 1 83 ? -12.997 -9.655 7.495 1.00 95.44 83 ASP A C 1
ATOM 638 O O . ASP A 1 83 ? -12.997 -8.969 8.521 1.00 95.44 83 ASP A O 1
ATOM 642 N N . PHE A 1 84 ? -13.213 -9.120 6.293 1.00 94.69 84 PHE A N 1
ATOM 643 C CA . PHE A 1 84 ? -13.490 -7.697 6.096 1.00 94.69 84 PHE A CA 1
ATOM 644 C C . PHE A 1 84 ? -14.843 -7.265 6.667 1.00 94.69 84 PHE A C 1
ATOM 646 O O . PHE A 1 84 ? -14.987 -6.095 7.015 1.00 94.69 84 PHE A O 1
ATOM 653 N N . ALA A 1 85 ? -15.820 -8.167 6.799 1.00 94.25 85 ALA A N 1
ATOM 654 C CA . ALA A 1 85 ? -17.102 -7.821 7.405 1.00 94.25 85 ALA A CA 1
ATOM 655 C C . ALA A 1 85 ? -16.925 -7.573 8.908 1.00 94.25 85 ALA A C 1
ATOM 657 O O . ALA A 1 85 ? -17.352 -6.536 9.413 1.00 94.25 85 ALA A O 1
ATOM 658 N N . ALA A 1 86 ? -16.202 -8.462 9.594 1.00 94.94 86 ALA A N 1
ATOM 659 C CA . ALA A 1 86 ? -15.874 -8.291 11.008 1.00 94.94 86 ALA A CA 1
ATOM 660 C C . ALA A 1 86 ? -15.008 -7.044 11.258 1.00 94.94 86 ALA A C 1
ATOM 662 O O . ALA A 1 86 ? -15.268 -6.279 12.187 1.00 94.94 86 ALA A O 1
ATOM 663 N N . LEU A 1 87 ? -14.001 -6.795 10.411 1.00 93.75 87 LEU A N 1
ATOM 664 C CA . LEU A 1 87 ? -13.160 -5.596 10.519 1.00 93.75 87 LEU A CA 1
ATOM 665 C C . LEU A 1 87 ? -13.949 -4.308 10.269 1.00 93.75 87 LEU A C 1
ATOM 667 O O . LEU A 1 87 ? -13.718 -3.304 10.943 1.00 93.75 87 LEU A O 1
ATOM 671 N N . LYS A 1 88 ? -14.889 -4.326 9.322 1.00 93.69 88 LYS A N 1
ATOM 672 C CA . LYS A 1 88 ? -15.751 -3.178 9.045 1.00 93.69 88 LYS A CA 1
ATOM 673 C C . LYS A 1 88 ? -16.682 -2.886 10.216 1.00 93.69 88 LYS A C 1
ATOM 675 O O . LYS A 1 88 ? -16.806 -1.724 10.595 1.00 93.69 88 LYS A O 1
ATOM 680 N N . GLU A 1 89 ? -17.272 -3.912 10.826 1.00 94.12 89 GLU A N 1
ATOM 681 C CA . GLU A 1 89 ? -18.086 -3.751 12.037 1.00 94.12 89 GLU A CA 1
ATOM 682 C C . GLU A 1 89 ? -17.251 -3.174 13.190 1.00 94.12 89 GLU A C 1
ATOM 684 O O . GLU A 1 89 ? -17.658 -2.219 13.848 1.00 94.12 89 GLU A O 1
ATOM 689 N N . LEU A 1 90 ? -16.023 -3.669 13.368 1.00 92.69 90 LEU A N 1
ATOM 690 C CA . LEU A 1 90 ? -15.106 -3.179 14.396 1.00 92.69 90 LEU A CA 1
ATOM 691 C C . LEU A 1 90 ? -14.738 -1.695 14.217 1.00 92.69 90 LEU A C 1
ATOM 693 O O . LEU A 1 90 ? -14.574 -0.978 15.206 1.00 92.69 90 LEU A O 1
ATOM 697 N N . LEU A 1 91 ? -14.575 -1.233 12.975 1.00 90.69 91 LEU A N 1
ATOM 698 C CA . LEU A 1 91 ? -14.087 0.117 12.668 1.00 90.69 91 LEU A CA 1
ATOM 699 C C . LEU A 1 91 ? -15.186 1.141 12.368 1.00 90.69 91 LEU A C 1
ATOM 701 O O . LEU A 1 91 ? -14.931 2.340 12.489 1.00 90.69 91 LEU A O 1
ATOM 705 N N . SER A 1 92 ? -16.383 0.695 11.988 1.00 90.50 92 SER A N 1
ATOM 706 C CA . SER A 1 92 ? -17.466 1.578 11.534 1.00 90.50 92 SER A CA 1
ATOM 707 C C . SER A 1 92 ? -18.865 1.216 12.050 1.00 90.50 92 SER A C 1
ATOM 709 O O . SER A 1 92 ? -19.814 1.935 11.742 1.00 90.50 92 SER A O 1
ATOM 711 N N . GLY A 1 93 ? -19.002 0.151 12.846 1.00 89.44 93 GLY A N 1
ATOM 712 C CA . GLY A 1 93 ? -20.258 -0.238 13.493 1.00 89.44 93 GLY A CA 1
ATOM 713 C C . GLY A 1 93 ? -20.663 0.664 14.667 1.00 89.44 93 GLY A C 1
ATOM 714 O O . GLY A 1 93 ? -20.007 1.662 14.993 1.00 89.44 93 GLY A O 1
ATOM 715 N N . GLU A 1 94 ? -21.755 0.301 15.345 1.00 88.19 94 GLU A N 1
ATOM 716 C CA . GLU A 1 94 ? -22.336 1.111 16.431 1.00 88.19 94 GLU A CA 1
ATOM 717 C C . GLU A 1 94 ? -21.365 1.306 17.609 1.00 88.19 94 GLU A C 1
ATOM 719 O O . GLU A 1 94 ? -21.249 2.407 18.145 1.00 88.19 94 GLU A O 1
ATOM 724 N N . ASN A 1 95 ? -20.604 0.262 17.954 1.00 86.06 95 ASN A N 1
ATOM 725 C CA . ASN A 1 95 ? -19.601 0.267 19.027 1.00 86.06 95 ASN A CA 1
ATOM 726 C C . ASN A 1 95 ? -18.165 0.281 18.477 1.00 86.06 95 ASN A C 1
ATOM 728 O O . ASN A 1 95 ? -17.285 -0.410 18.996 1.00 86.06 95 ASN A O 1
ATOM 732 N N . HIS A 1 96 ? -17.930 1.033 17.399 1.00 88.25 96 HIS A N 1
ATOM 733 C CA . HIS A 1 96 ? -16.630 1.044 16.733 1.00 88.25 96 HIS A CA 1
ATOM 734 C C . HIS A 1 96 ? -15.489 1.522 17.638 1.00 88.25 96 HIS A C 1
ATOM 736 O O . HIS A 1 96 ? -15.631 2.409 18.490 1.00 88.25 96 HIS A O 1
ATOM 742 N N . ILE A 1 97 ? -14.300 0.973 17.396 1.00 89.69 97 ILE A N 1
ATOM 743 C CA . ILE A 1 97 ? -13.089 1.436 18.064 1.00 89.69 97 ILE A CA 1
ATOM 744 C C . ILE A 1 97 ? -12.536 2.700 17.403 1.00 89.69 97 ILE A C 1
ATOM 746 O O . ILE A 1 97 ? -12.528 2.854 16.183 1.00 89.69 97 ILE A O 1
ATOM 750 N N . LYS A 1 98 ? -11.997 3.611 18.218 1.00 87.62 98 LYS A N 1
ATOM 751 C CA . LYS A 1 98 ? -11.266 4.776 17.722 1.00 87.62 98 LYS A CA 1
ATOM 752 C C . LYS A 1 98 ? -9.822 4.382 17.461 1.00 87.62 98 LYS A C 1
ATOM 754 O O . LYS A 1 98 ? -9.087 4.091 18.404 1.00 87.62 98 LYS A O 1
ATOM 759 N N . ILE A 1 99 ? -9.420 4.393 16.195 1.00 87.94 99 ILE A N 1
ATOM 760 C CA . ILE A 1 99 ? -8.043 4.095 15.797 1.00 87.94 99 ILE A CA 1
ATOM 761 C C . ILE A 1 99 ? -7.267 5.368 15.459 1.00 87.94 99 ILE A C 1
ATOM 763 O O . ILE A 1 99 ? -7.837 6.342 14.956 1.00 87.94 99 ILE A O 1
ATOM 767 N N . ARG A 1 100 ? -5.958 5.337 15.713 1.00 86.06 100 ARG A N 1
ATOM 768 C CA . ARG A 1 100 ? -4.996 6.372 15.334 1.00 86.06 100 ARG A CA 1
ATOM 769 C C . ARG A 1 100 ? -3.878 5.738 14.515 1.00 86.06 100 ARG A C 1
ATOM 771 O O . ARG A 1 100 ? -3.123 4.910 15.013 1.00 86.06 100 ARG A O 1
ATOM 778 N N . LEU A 1 101 ? -3.775 6.131 13.255 1.00 80.81 101 LEU A N 1
ATOM 779 C CA . LEU A 1 101 ? -2.741 5.652 12.349 1.00 80.81 101 LEU A CA 1
ATOM 780 C C . LEU A 1 101 ? -1.799 6.804 12.033 1.00 80.81 101 LEU A C 1
ATOM 782 O O . LEU A 1 101 ? -2.225 7.873 11.579 1.00 80.81 101 LEU A O 1
ATOM 786 N N . GLU A 1 102 ? -0.524 6.579 12.299 1.00 73.88 102 GLU A N 1
ATOM 787 C CA . GLU A 1 102 ? 0.556 7.517 12.028 1.00 73.88 102 GLU A CA 1
ATOM 788 C C . GLU A 1 102 ? 1.437 6.937 10.925 1.00 73.88 102 GLU A C 1
ATOM 790 O O . GLU A 1 102 ? 1.715 5.738 10.899 1.00 73.88 102 GLU A O 1
ATOM 795 N N . ARG A 1 103 ? 1.863 7.763 9.971 1.00 64.00 103 ARG A N 1
ATOM 796 C CA . ARG A 1 103 ? 2.844 7.334 8.972 1.00 64.00 103 ARG A CA 1
ATOM 797 C C . ARG A 1 103 ? 3.975 8.318 8.886 1.00 64.00 103 ARG A C 1
ATOM 799 O O . ARG A 1 103 ? 3.745 9.517 8.758 1.00 64.00 103 ARG A O 1
ATOM 806 N N . HIS A 1 104 ? 5.177 7.762 8.838 1.00 56.25 104 HIS A N 1
ATOM 807 C CA . HIS A 1 104 ? 6.376 8.513 8.515 1.00 56.25 104 HIS A CA 1
ATOM 808 C C . HIS A 1 104 ? 6.816 8.305 7.068 1.00 56.25 104 HIS A C 1
ATOM 810 O O . HIS A 1 104 ? 7.847 8.835 6.682 1.00 56.25 104 HIS A O 1
ATOM 816 N N . ALA A 1 105 ? 6.034 7.607 6.232 1.00 51.69 105 ALA A N 1
ATOM 817 C CA . ALA A 1 105 ? 6.363 7.427 4.822 1.00 51.69 105 ALA A CA 1
ATOM 818 C C . ALA A 1 105 ? 5.198 7.657 3.861 1.00 51.69 105 ALA A C 1
ATOM 820 O O . ALA A 1 105 ? 4.037 7.486 4.190 1.00 51.69 105 ALA A O 1
ATOM 821 N N . TRP A 1 106 ? 5.492 8.001 2.613 1.00 56.28 106 TRP A N 1
ATOM 822 C CA . TRP A 1 106 ? 4.514 8.413 1.596 1.00 56.28 106 TRP A CA 1
ATOM 823 C C . TRP A 1 106 ? 3.829 7.245 0.850 1.00 56.28 106 TRP A C 1
ATOM 825 O O . TRP A 1 106 ? 2.781 7.450 0.247 1.00 56.28 106 TRP A O 1
ATOM 835 N N . ARG A 1 107 ? 4.366 6.011 0.908 1.00 62.78 107 ARG A N 1
ATOM 836 C CA . ARG A 1 107 ? 3.915 4.885 0.052 1.00 62.78 107 ARG A CA 1
ATOM 837 C C . ARG A 1 107 ? 2.659 4.139 0.505 1.00 62.78 107 ARG A C 1
ATOM 839 O O . ARG A 1 107 ? 1.849 3.809 -0.347 1.00 62.78 107 ARG A O 1
ATOM 846 N N . LEU A 1 108 ? 2.442 3.889 1.797 1.00 69.19 108 LEU A N 1
ATOM 847 C CA . LEU A 1 108 ? 1.192 3.296 2.306 1.00 69.19 108 LEU A CA 1
ATOM 848 C C . LEU A 1 108 ? -0.028 4.237 2.430 1.00 69.19 108 LEU A C 1
ATOM 850 O O . LEU A 1 108 ? -1.031 3.825 2.999 1.00 69.19 108 LEU A O 1
ATOM 854 N N . GLY A 1 109 ? 0.008 5.474 1.915 1.00 74.12 109 GLY A N 1
ATOM 855 C CA . GLY A 1 109 ? -1.041 6.485 2.139 1.00 74.12 109 GLY A CA 1
ATOM 856 C C . GLY A 1 109 ? -2.338 6.098 1.434 1.00 74.12 109 GLY A C 1
ATOM 857 O O . GLY A 1 109 ? -3.308 5.731 2.082 1.00 74.12 109 GLY A O 1
ATOM 858 N N . ILE A 1 110 ? -2.299 6.044 0.103 1.00 81.00 110 ILE A N 1
ATOM 859 C CA . ILE A 1 110 ? -2.192 4.733 -0.536 1.00 81.00 110 ILE A CA 1
ATOM 860 C C . ILE A 1 110 ? -3.180 3.660 -0.055 1.00 81.00 110 ILE A C 1
ATOM 862 O O . ILE A 1 110 ? -4.401 3.748 -0.186 1.00 81.00 110 ILE A O 1
ATOM 866 N N . TYR A 1 111 ? -2.571 2.630 0.533 1.00 86.25 111 TYR A N 1
ATOM 867 C CA . TYR A 1 111 ? -3.215 1.452 1.096 1.00 86.25 111 TYR A CA 1
ATOM 868 C C . TYR A 1 111 ? -4.103 1.777 2.300 1.00 86.25 111 TYR A C 1
ATOM 870 O O . TYR A 1 111 ? -5.194 1.233 2.395 1.00 86.25 111 TYR A O 1
ATOM 878 N N . VAL A 1 112 ? -3.681 2.670 3.205 1.00 85.19 112 VAL A N 1
ATOM 879 C CA . VAL A 1 112 ? -4.479 3.048 4.387 1.00 85.19 112 VAL A CA 1
ATOM 880 C C . VAL A 1 112 ? -5.790 3.698 3.963 1.00 85.19 112 VAL A C 1
ATOM 882 O O . VAL A 1 112 ? -6.848 3.337 4.471 1.00 85.19 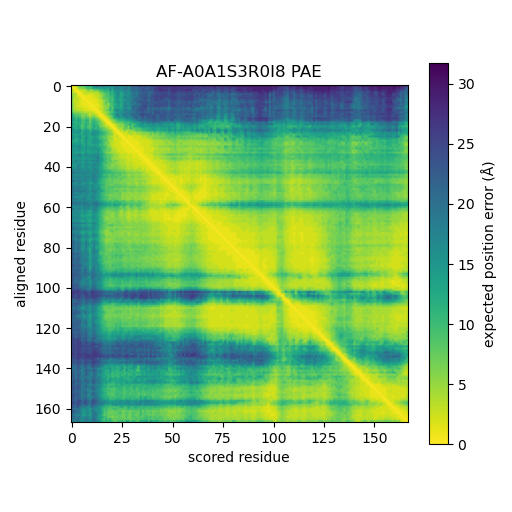112 VAL A O 1
ATOM 885 N N . LYS A 1 113 ? -5.741 4.624 3.004 1.00 83.94 113 LYS A N 1
ATOM 886 C CA . LYS A 1 113 ? -6.943 5.255 2.468 1.00 83.94 113 LYS A CA 1
ATOM 887 C C . LYS A 1 113 ? -7.845 4.213 1.806 1.00 83.94 113 LYS A C 1
ATOM 889 O O . LYS A 1 113 ? -9.011 4.123 2.177 1.00 83.94 113 LYS A O 1
ATOM 894 N N . ARG A 1 114 ? -7.302 3.404 0.891 1.00 89.25 114 ARG A N 1
ATOM 895 C CA . ARG A 1 114 ? -8.070 2.382 0.167 1.00 89.25 114 ARG A CA 1
ATOM 896 C C . ARG A 1 114 ? -8.722 1.368 1.112 1.00 89.25 114 ARG A C 1
ATOM 898 O O . ARG A 1 114 ? -9.924 1.163 1.073 1.00 89.25 114 ARG A O 1
ATOM 905 N N . ILE A 1 115 ? -7.940 0.760 1.995 1.00 90.56 115 ILE A N 1
ATOM 906 C CA . ILE A 1 115 ? -8.407 -0.350 2.830 1.00 90.56 115 ILE A CA 1
ATOM 907 C C . ILE A 1 115 ? -9.160 0.169 4.052 1.00 90.56 115 ILE A C 1
ATOM 909 O O . ILE A 1 115 ? -10.312 -0.186 4.272 1.00 90.56 115 ILE A O 1
ATOM 913 N N . LEU A 1 116 ? -8.534 1.020 4.865 1.00 88.56 116 LEU A N 1
ATOM 914 C CA . LEU A 1 116 ? -9.105 1.381 6.164 1.00 88.56 116 LEU A CA 1
ATOM 915 C C . LEU A 1 116 ? -10.216 2.418 6.028 1.00 88.56 116 LEU A C 1
ATOM 917 O O . LEU A 1 116 ? -11.205 2.312 6.745 1.00 88.56 116 LEU A O 1
ATOM 921 N N . CYS A 1 117 ? -10.090 3.386 5.114 1.00 88.25 117 CYS A N 1
ATOM 922 C CA . CYS A 1 117 ? -11.106 4.429 4.956 1.00 88.25 117 CYS A CA 1
ATOM 923 C C . CYS A 1 117 ? -12.210 4.030 3.968 1.00 88.25 117 CYS A C 1
ATOM 925 O O . CYS A 1 117 ? -13.383 4.069 4.328 1.00 88.25 117 CYS A O 1
ATOM 927 N N . GLU A 1 118 ? -11.856 3.664 2.732 1.00 89.44 118 GLU A N 1
ATOM 928 C CA . GLU A 1 118 ? -12.847 3.409 1.675 1.00 89.44 118 GLU A CA 1
ATOM 929 C C . GLU A 1 118 ? -13.564 2.063 1.860 1.00 89.44 118 GLU A C 1
ATOM 931 O O . GLU A 1 118 ? -14.783 2.000 1.705 1.00 89.44 118 GLU A O 1
ATOM 936 N N . GLU A 1 119 ? -12.849 0.995 2.228 1.00 91.44 119 GLU A N 1
ATOM 937 C CA . GLU A 1 119 ? -13.459 -0.334 2.376 1.00 91.44 119 GLU A CA 1
ATOM 938 C C . GLU A 1 119 ? -14.007 -0.598 3.786 1.00 91.44 119 GLU A C 1
ATOM 940 O O . GLU A 1 119 ? -15.166 -1.003 3.939 1.00 91.44 119 GLU A O 1
ATOM 945 N N . LEU A 1 120 ? -13.195 -0.351 4.819 1.00 91.19 120 LEU A N 1
ATOM 946 C CA . LEU A 1 120 ? -13.535 -0.662 6.213 1.00 91.19 120 LEU A CA 1
ATOM 947 C C . LEU A 1 120 ? -14.237 0.486 6.960 1.00 91.19 120 LEU A C 1
ATOM 949 O O . LE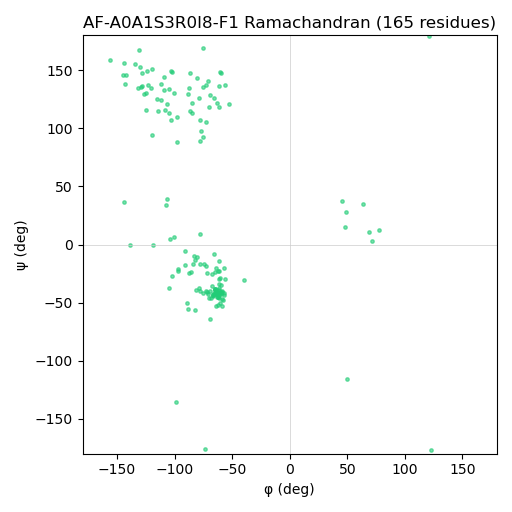U A 1 120 ? -14.682 0.291 8.088 1.00 91.19 120 LEU A O 1
ATOM 953 N N . GLY A 1 121 ? -14.374 1.663 6.342 1.00 88.69 121 GLY A N 1
ATOM 954 C CA . GLY A 1 121 ? -15.197 2.759 6.863 1.00 88.69 121 GLY A CA 1
ATOM 955 C C . GLY A 1 121 ? -14.581 3.575 8.003 1.00 88.69 121 GLY A C 1
ATOM 956 O O . GLY A 1 121 ? -15.283 4.371 8.625 1.00 88.69 121 GLY A O 1
ATOM 957 N N . SER A 1 122 ? -13.282 3.428 8.282 1.00 86.75 122 SER A N 1
ATOM 958 C CA . SER A 1 122 ? -12.595 4.277 9.256 1.00 86.75 122 SER A CA 1
ATOM 959 C C . SER A 1 122 ? -12.639 5.745 8.805 1.00 86.75 122 SER A C 1
ATOM 961 O O . SER A 1 122 ? -12.340 6.049 7.646 1.00 86.75 122 SER A O 1
ATOM 963 N N . PRO A 1 123 ? -12.921 6.702 9.705 1.00 83.19 123 PRO A N 1
ATOM 964 C CA . PRO A 1 123 ? -12.870 8.119 9.369 1.00 83.19 123 PRO A CA 1
ATOM 965 C C . PRO A 1 123 ? -11.494 8.520 8.822 1.00 83.19 123 PRO A C 1
ATOM 967 O O . PRO A 1 123 ? -10.472 8.177 9.411 1.00 83.19 123 PRO A O 1
ATOM 970 N N . ALA A 1 124 ? -11.449 9.332 7.760 1.00 76.50 124 ALA A N 1
ATOM 971 C CA . ALA A 1 124 ? -10.181 9.790 7.173 1.00 76.50 124 ALA A CA 1
ATOM 972 C C . ALA A 1 124 ? -9.273 10.513 8.187 1.00 76.50 124 ALA A C 1
ATOM 974 O O . ALA A 1 124 ? -8.054 10.426 8.103 1.00 76.50 124 ALA A O 1
ATOM 975 N N . LYS A 1 125 ? -9.864 11.172 9.195 1.00 75.88 125 LYS A N 1
ATOM 976 C CA . LYS A 1 125 ? -9.150 11.816 10.314 1.00 75.88 125 LYS A CA 1
ATOM 977 C C . LYS A 1 125 ? -8.371 10.844 11.210 1.00 75.88 125 LYS A C 1
ATOM 979 O O . LYS A 1 125 ? -7.478 11.276 11.930 1.00 75.88 125 LYS A O 1
ATOM 984 N N . SER A 1 126 ? -8.709 9.555 11.189 1.00 73.25 126 SER A N 1
ATOM 985 C CA . SER A 1 126 ? -7.988 8.515 11.927 1.00 73.25 126 SER A CA 1
ATOM 986 C C . SER A 1 126 ? -6.623 8.215 11.305 1.00 73.25 126 SER A C 1
ATOM 988 O O . SER A 1 126 ? -5.716 7.787 12.018 1.00 73.25 126 SER A O 1
ATOM 990 N N . ALA A 1 127 ? -6.451 8.494 10.009 1.00 67.75 127 ALA A N 1
ATOM 991 C CA . ALA A 1 127 ? -5.173 8.446 9.314 1.00 67.75 127 ALA A CA 1
ATOM 992 C C . ALA A 1 127 ? -4.576 9.858 9.226 1.00 67.75 127 ALA A C 1
ATOM 994 O O . ALA A 1 127 ? -5.072 10.711 8.495 1.00 67.75 127 ALA A O 1
ATOM 995 N N . ILE A 1 128 ? -3.496 10.118 9.961 1.00 63.31 128 ILE A N 1
ATOM 996 C CA . ILE A 1 128 ? -2.785 11.407 9.899 1.00 63.31 128 ILE A CA 1
ATOM 997 C C . ILE A 1 128 ? -1.511 11.234 9.067 1.00 63.31 128 ILE A C 1
ATOM 999 O O . ILE A 1 128 ? -0.938 10.148 9.006 1.00 63.31 128 ILE A O 1
ATOM 1003 N N . ASN A 1 129 ? -1.103 12.307 8.382 1.00 59.72 129 ASN A N 1
ATOM 1004 C CA . ASN A 1 129 ? 0.066 12.350 7.494 1.00 59.72 129 ASN A CA 1
ATOM 1005 C C . ASN A 1 129 ? -0.024 11.424 6.258 1.00 59.72 129 ASN A C 1
ATOM 1007 O O . ASN A 1 129 ? 0.980 10.897 5.789 1.00 59.72 129 ASN A O 1
ATOM 1011 N N . TYR A 1 130 ? -1.221 11.247 5.678 1.00 54.22 130 TYR A N 1
ATOM 1012 C CA . TYR A 1 130 ? -1.417 10.430 4.465 1.00 54.22 130 TYR A CA 1
ATOM 1013 C C . TYR A 1 130 ? -1.120 11.161 3.138 1.00 54.22 130 TYR A C 1
ATOM 1015 O O . TYR A 1 130 ? -1.105 10.522 2.084 1.00 54.22 130 TYR A O 1
ATOM 1023 N N . VAL A 1 131 ? -0.909 12.484 3.165 1.00 55.59 131 VAL A N 1
ATOM 1024 C CA . VAL A 1 131 ? -0.641 13.294 1.964 1.00 55.59 131 VAL A CA 1
ATOM 1025 C C . VAL A 1 131 ? 0.824 13.125 1.535 1.00 55.59 131 VAL A C 1
ATOM 1027 O O . VAL A 1 131 ? 1.715 13.364 2.355 1.00 55.59 131 VAL A O 1
ATOM 1030 N N . PRO A 1 132 ? 1.105 12.756 0.268 1.00 52.25 132 PRO A N 1
ATOM 1031 C CA . PRO A 1 132 ? 2.470 12.613 -0.227 1.00 52.25 132 PRO A CA 1
ATOM 1032 C C . PRO A 1 132 ? 3.222 13.948 -0.156 1.00 52.25 132 PRO A C 1
ATOM 1034 O O . PRO A 1 132 ? 2.845 14.918 -0.810 1.00 52.25 132 PRO A O 1
ATOM 1037 N N . LEU A 1 133 ? 4.305 13.998 0.620 1.00 54.62 133 LEU A N 1
ATOM 1038 C CA . LEU A 1 133 ? 5.248 15.117 0.640 1.00 54.62 133 LEU A CA 1
ATOM 1039 C C . LEU A 1 133 ? 6.632 14.592 0.261 1.00 54.62 133 LEU A C 1
ATOM 1041 O O . LEU A 1 133 ? 7.062 13.556 0.765 1.00 54.62 133 LEU A O 1
ATOM 1045 N N . GLN A 1 134 ? 7.332 15.312 -0.619 1.00 53.75 134 GLN A N 1
ATOM 1046 C CA . GLN A 1 134 ? 8.566 14.850 -1.268 1.00 53.75 134 GLN A CA 1
ATOM 1047 C C . GLN A 1 134 ? 9.739 14.538 -0.312 1.00 53.75 134 GLN A C 1
ATOM 1049 O O . GLN A 1 134 ? 10.696 13.906 -0.746 1.00 53.75 134 GLN A O 1
ATOM 1054 N N . LEU A 1 135 ? 9.700 14.950 0.965 1.00 51.62 135 LEU A N 1
ATOM 1055 C CA . LEU A 1 135 ? 10.871 14.919 1.861 1.00 51.62 135 LEU A CA 1
ATOM 1056 C C . LEU A 1 135 ? 10.559 14.579 3.334 1.00 51.62 135 LEU A C 1
ATOM 1058 O O . LEU A 1 135 ? 11.167 15.166 4.224 1.00 51.62 135 LEU A O 1
ATOM 1062 N N . PHE A 1 136 ? 9.598 13.687 3.622 1.00 53.28 136 PHE A N 1
ATOM 1063 C CA . PHE A 1 136 ? 9.297 13.163 4.981 1.00 53.28 136 PHE A CA 1
ATOM 1064 C C . PHE A 1 136 ? 9.171 14.215 6.117 1.00 53.28 136 PHE A C 1
ATOM 1066 O O . PHE A 1 136 ? 9.250 13.880 7.292 1.00 53.28 136 PHE A O 1
ATOM 1073 N N . ARG A 1 137 ? 9.024 15.510 5.789 1.00 56.34 137 ARG A N 1
ATOM 1074 C CA . ARG A 1 137 ? 9.186 16.651 6.715 1.00 56.34 137 ARG A CA 1
ATOM 1075 C C . ARG A 1 137 ? 10.474 16.612 7.566 1.00 56.34 137 ARG A C 1
ATOM 1077 O O . ARG A 1 137 ? 10.484 17.148 8.667 1.00 56.34 137 ARG A O 1
ATOM 1084 N N . GLY A 1 138 ? 11.548 15.981 7.082 1.00 58.34 138 GLY A N 1
ATOM 1085 C CA . GLY A 1 138 ? 12.775 15.787 7.867 1.00 58.34 138 GLY A CA 1
ATOM 1086 C C . GLY A 1 138 ? 12.629 14.817 9.049 1.00 58.34 138 GLY A C 1
ATOM 1087 O O . GLY A 1 138 ? 13.531 14.740 9.879 1.00 58.34 138 GLY A O 1
ATOM 1088 N N . GLN A 1 139 ? 11.515 14.085 9.135 1.00 59.59 139 GLN A N 1
ATOM 1089 C CA . GLN A 1 139 ? 11.312 13.027 10.119 1.00 59.59 139 GLN A CA 1
ATOM 1090 C C . GLN A 1 139 ? 11.874 11.700 9.607 1.00 59.59 139 GLN A C 1
ATOM 1092 O O . GLN A 1 139 ? 11.872 11.418 8.406 1.00 59.59 139 GLN A O 1
ATOM 1097 N N . HIS A 1 140 ? 12.369 10.888 10.536 1.00 66.62 140 HIS A N 1
ATOM 1098 C CA . HIS A 1 140 ? 12.895 9.567 10.232 1.00 66.62 140 HIS A CA 1
ATOM 1099 C C . HIS A 1 140 ? 11.731 8.588 9.971 1.00 66.62 140 HIS A C 1
ATOM 1101 O O . HIS A 1 140 ? 10.764 8.606 10.731 1.00 66.62 140 HIS A O 1
ATOM 1107 N N . PRO A 1 141 ? 11.794 7.744 8.922 1.00 69.12 141 PRO A N 1
ATOM 1108 C CA . PRO A 1 141 ? 10.680 6.874 8.539 1.00 69.12 141 PRO A CA 1
ATOM 1109 C C . PRO A 1 141 ? 10.451 5.693 9.496 1.00 69.12 141 PRO A C 1
ATOM 1111 O O . PRO A 1 141 ? 9.376 5.113 9.488 1.00 69.12 141 PRO A O 1
ATOM 1114 N N . ASP A 1 142 ? 11.445 5.341 10.314 1.00 75.06 142 ASP A N 1
ATOM 1115 C CA . ASP A 1 142 ? 11.385 4.188 11.224 1.00 75.06 142 ASP A CA 1
ATOM 1116 C C . ASP A 1 142 ? 10.403 4.406 12.393 1.00 75.06 142 ASP A C 1
ATOM 1118 O O . ASP A 1 142 ? 10.615 5.320 13.199 1.00 75.06 142 ASP A O 1
ATOM 1122 N N . PRO A 1 143 ? 9.346 3.584 12.530 1.00 74.56 143 PRO A N 1
ATOM 1123 C CA . PRO A 1 143 ? 8.373 3.723 13.600 1.00 74.56 143 PRO A CA 1
ATOM 1124 C C . PRO A 1 143 ? 8.926 3.165 14.920 1.00 74.56 143 PRO A C 1
ATOM 1126 O O . PRO A 1 143 ? 8.718 2.005 15.272 1.00 74.56 143 PRO A O 1
ATOM 1129 N N . ASN A 1 144 ? 9.609 4.012 15.688 1.00 78.94 144 ASN A N 1
ATOM 1130 C CA . ASN A 1 144 ? 10.058 3.697 17.044 1.00 78.94 144 ASN A CA 1
ATOM 1131 C C . ASN A 1 144 ? 9.679 4.811 18.031 1.00 78.94 144 ASN A C 1
ATOM 1133 O O . ASN A 1 144 ? 9.317 5.912 17.627 1.00 78.94 144 ASN A O 1
ATOM 1137 N N . LEU A 1 145 ? 9.796 4.551 19.338 1.00 77.12 145 LEU A N 1
ATOM 1138 C CA . LEU A 1 145 ? 9.372 5.492 20.388 1.00 77.12 145 LEU A CA 1
ATOM 1139 C C . LEU A 1 145 ? 10.044 6.875 20.316 1.00 77.12 145 LEU A C 1
ATOM 1141 O O . LEU A 1 145 ? 9.511 7.826 20.881 1.00 77.12 145 LEU A O 1
ATOM 1145 N N . THR A 1 146 ? 11.191 6.997 19.645 1.00 78.44 146 THR A N 1
ATOM 1146 C CA . THR A 1 146 ? 11.862 8.281 19.416 1.00 78.44 146 THR A CA 1
ATOM 1147 C C . THR A 1 146 ? 11.192 9.074 18.297 1.00 78.44 146 THR A C 1
ATOM 1149 O O . THR A 1 146 ? 11.041 10.286 18.422 1.00 78.44 146 THR A O 1
ATOM 1152 N N . TYR A 1 147 ? 10.774 8.410 17.218 1.00 72.38 147 TYR A N 1
ATOM 1153 C CA . TYR A 1 147 ? 10.227 9.067 16.026 1.00 72.38 147 TYR A CA 1
ATOM 1154 C C . TYR A 1 147 ? 8.691 9.115 15.995 1.00 72.38 147 TYR A C 1
ATOM 1156 O O . TYR A 1 147 ? 8.132 10.023 15.388 1.00 72.38 147 TYR A O 1
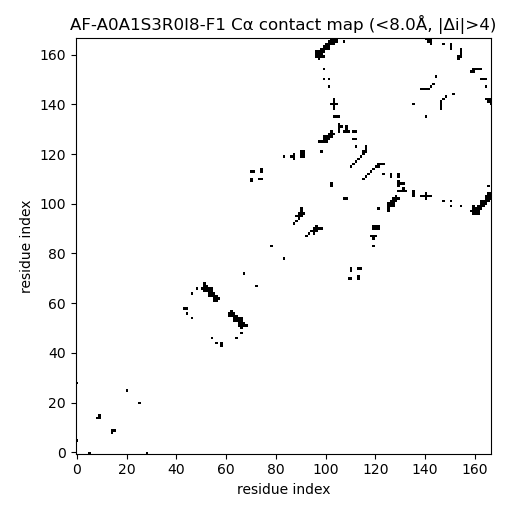ATOM 1164 N N . THR A 1 148 ? 8.012 8.220 16.720 1.00 76.44 148 THR A N 1
ATOM 1165 C CA . THR A 1 148 ? 6.546 8.164 16.880 1.00 76.44 148 THR A CA 1
ATOM 1166 C C . THR A 1 148 ? 6.107 8.619 18.281 1.00 76.44 148 THR A C 1
ATOM 1168 O O . THR A 1 148 ? 5.173 8.053 18.859 1.00 76.44 148 THR A O 1
ATOM 1171 N N . ALA A 1 149 ? 6.810 9.584 18.885 1.00 81.38 149 ALA A N 1
ATOM 1172 C CA . ALA A 1 149 ? 6.490 10.070 20.230 1.00 81.38 149 ALA A CA 1
ATOM 1173 C C . ALA A 1 149 ? 5.056 10.630 20.305 1.00 81.38 149 ALA A C 1
ATOM 1175 O O . ALA A 1 149 ? 4.321 10.296 21.236 1.00 81.38 149 ALA A O 1
ATOM 1176 N N . ASP A 1 150 ? 4.628 11.359 19.271 1.00 81.31 150 ASP A N 1
ATOM 1177 C CA . ASP A 1 150 ? 3.278 11.922 19.149 1.00 81.31 150 ASP A CA 1
ATOM 1178 C C . ASP A 1 150 ? 2.192 10.834 19.176 1.00 81.31 150 ASP A C 1
ATOM 1180 O O . ASP A 1 150 ? 1.176 10.977 19.860 1.00 81.31 150 ASP A O 1
ATOM 1184 N N . LEU A 1 151 ? 2.418 9.699 18.498 1.00 84.12 151 LEU A N 1
ATOM 1185 C CA . LEU A 1 151 ? 1.510 8.552 18.554 1.00 84.12 151 LEU A CA 1
ATOM 1186 C C . LEU A 1 151 ? 1.432 7.992 19.978 1.00 84.12 151 LEU A C 1
ATOM 1188 O O . LEU A 1 151 ? 0.342 7.716 20.480 1.00 84.12 151 LEU A O 1
ATOM 1192 N N . ALA A 1 152 ? 2.579 7.831 20.642 1.00 85.38 152 ALA A N 1
ATOM 1193 C CA . ALA A 1 152 ? 2.633 7.306 22.003 1.00 85.38 152 ALA A CA 1
ATOM 1194 C C . ALA A 1 152 ? 1.920 8.233 23.004 1.00 85.38 152 ALA A C 1
ATOM 1196 O O . ALA A 1 152 ? 1.221 7.759 23.902 1.00 85.38 152 ALA A O 1
ATOM 1197 N N . GLU A 1 153 ? 2.055 9.551 22.852 1.00 86.81 153 GLU A N 1
ATOM 1198 C CA . GLU A 1 153 ? 1.310 10.538 23.639 1.00 86.81 153 GLU A CA 1
ATOM 1199 C C . GLU A 1 153 ? -0.193 10.507 23.336 1.00 86.81 153 GLU A C 1
ATOM 1201 O O . GLU A 1 153 ? -1.005 10.453 24.264 1.00 86.81 153 GLU A O 1
ATOM 1206 N N . ALA A 1 154 ? -0.582 10.438 22.061 1.00 85.25 154 ALA A N 1
ATOM 1207 C CA . ALA A 1 154 ? -1.984 10.355 21.650 1.00 85.25 154 ALA A CA 1
ATOM 1208 C C . ALA A 1 154 ? -2.690 9.094 22.180 1.00 85.25 154 ALA A C 1
ATOM 1210 O O . ALA A 1 154 ? -3.882 9.143 22.504 1.00 85.25 154 ALA A O 1
ATOM 1211 N N . MET A 1 155 ? -1.965 7.977 22.288 1.00 89.19 155 MET A N 1
ATOM 1212 C CA . MET A 1 155 ? -2.466 6.745 22.903 1.00 89.19 155 MET A CA 1
ATOM 1213 C C . MET A 1 155 ? -2.576 6.869 24.427 1.00 89.19 155 MET A C 1
ATOM 1215 O O . MET A 1 155 ? -3.581 6.448 24.999 1.00 89.19 155 MET A O 1
ATOM 1219 N N . ARG A 1 156 ? -1.602 7.508 25.093 1.00 88.00 156 ARG A N 1
ATOM 1220 C CA . ARG A 1 156 ? -1.662 7.783 26.543 1.00 88.00 156 ARG A CA 1
ATOM 1221 C C . ARG A 1 156 ? -2.841 8.671 26.940 1.00 88.00 156 ARG A C 1
ATOM 1223 O O . ARG A 1 156 ? -3.367 8.513 28.036 1.00 88.00 156 ARG A O 1
ATOM 1230 N N . GLY A 1 157 ? -3.287 9.557 26.050 1.00 85.44 157 GLY A N 1
ATOM 1231 C CA . GLY A 1 157 ? -4.464 10.402 26.267 1.00 85.44 157 GLY A CA 1
ATOM 1232 C C . GLY A 1 157 ? -5.804 9.652 26.348 1.00 85.44 157 GLY A C 1
ATOM 1233 O O . GLY A 1 157 ? -6.822 10.276 26.644 1.00 85.44 157 GLY A O 1
ATOM 1234 N N . GLY A 1 158 ? -5.844 8.343 26.060 1.00 85.12 158 GLY A N 1
ATOM 1235 C CA . GLY A 1 158 ? -7.030 7.488 26.230 1.00 85.12 158 GLY A CA 1
ATOM 1236 C C . GLY A 1 158 ? -8.170 7.731 25.232 1.00 85.12 158 GLY A C 1
ATOM 1237 O O . GLY A 1 158 ? -9.213 7.092 25.318 1.00 85.12 158 GLY A O 1
ATOM 1238 N N . GLN A 1 159 ? -7.990 8.639 24.269 1.00 85.25 159 GLN A N 1
ATOM 1239 C CA . GLN A 1 159 ? -9.002 8.965 23.254 1.00 85.25 159 GLN A CA 1
ATOM 1240 C C . GLN A 1 159 ? -9.088 7.929 22.124 1.00 85.25 159 GLN A C 1
ATOM 1242 O O . GLN A 1 159 ? -10.067 7.913 21.376 1.00 85.25 159 GLN A O 1
ATOM 1247 N N . HIS A 1 160 ? -8.063 7.087 21.991 1.00 88.50 160 HIS A N 1
ATOM 1248 C CA . HIS A 1 160 ? -7.940 6.066 20.958 1.00 88.50 160 HIS A CA 1
ATOM 1249 C C . HIS A 1 160 ? -7.769 4.700 21.621 1.00 88.50 160 HIS A C 1
ATOM 1251 O O . HIS A 1 160 ? -7.017 4.563 22.582 1.00 88.50 160 HIS A O 1
ATOM 1257 N N . HIS A 1 161 ? -8.454 3.689 21.095 1.00 89.00 161 HIS A N 1
ATOM 1258 C CA . HIS A 1 161 ? -8.368 2.315 21.589 1.00 89.00 161 HIS A CA 1
ATOM 1259 C C . HIS A 1 161 ? -7.223 1.539 20.926 1.00 89.00 161 HIS A C 1
ATOM 1261 O O . HIS A 1 161 ? -6.717 0.582 21.503 1.00 89.00 161 HIS A O 1
ATOM 1267 N N . PHE A 1 162 ? -6.804 1.945 19.722 1.00 89.19 162 PHE A N 1
ATOM 1268 C CA . PHE A 1 162 ? -5.723 1.297 18.981 1.00 89.19 162 PHE A CA 1
ATOM 1269 C C . PHE A 1 162 ? -4.866 2.318 18.225 1.00 89.19 162 PHE A C 1
ATOM 1271 O O . PHE A 1 162 ? -5.395 3.241 17.601 1.00 89.19 162 PHE A O 1
ATOM 1278 N N . GLY A 1 163 ? -3.548 2.124 18.262 1.00 88.38 163 GLY A N 1
ATOM 1279 C CA . GLY A 1 163 ? -2.565 2.971 17.595 1.00 88.38 163 GLY A CA 1
ATOM 1280 C C . GLY A 1 163 ? -1.561 2.134 16.815 1.00 88.38 163 GLY A C 1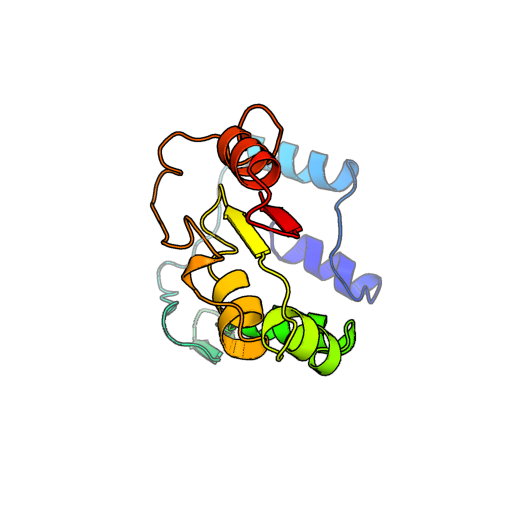
ATOM 1281 O O . GLY A 1 163 ? -1.059 1.146 17.345 1.00 88.38 163 GLY A O 1
ATOM 1282 N N . ALA A 1 164 ? -1.257 2.529 15.580 1.00 85.44 164 ALA A N 1
ATOM 1283 C CA . ALA A 1 164 ? -0.227 1.879 14.773 1.00 85.44 164 ALA A CA 1
ATOM 1284 C C . ALA A 1 164 ? 0.564 2.894 13.943 1.00 85.44 164 ALA A C 1
ATOM 1286 O O . ALA A 1 164 ? 0.008 3.885 13.459 1.00 85.44 164 ALA A O 1
ATOM 1287 N N . ALA A 1 165 ? 1.852 2.605 13.762 1.00 82.50 165 ALA A N 1
ATOM 1288 C CA . ALA A 1 165 ? 2.738 3.328 12.866 1.00 82.50 165 ALA A CA 1
ATOM 1289 C C . ALA A 1 165 ? 3.388 2.372 11.862 1.00 82.50 165 ALA A C 1
ATOM 1291 O O . ALA A 1 165 ? 3.610 1.201 12.168 1.00 82.50 165 ALA A O 1
ATOM 1292 N N . PHE A 1 166 ? 3.670 2.886 10.667 1.00 77.94 166 PHE A N 1
ATOM 1293 C CA . PHE A 1 166 ? 4.272 2.132 9.568 1.00 77.94 166 PHE A CA 1
ATOM 1294 C C . PHE A 1 166 ? 5.494 2.870 9.024 1.00 77.94 166 PHE A C 1
ATOM 1296 O O . PHE A 1 166 ? 5.487 4.110 8.991 1.00 77.94 166 PHE A O 1
ATOM 1303 N N . ASP A 1 167 ? 6.474 2.095 8.561 1.00 72.31 167 ASP A N 1
ATOM 1304 C CA . ASP A 1 167 ? 7.664 2.559 7.843 1.00 72.31 167 ASP A CA 1
ATOM 1305 C C . ASP A 1 167 ? 7.386 2.979 6.380 1.00 72.31 167 ASP A C 1
ATOM 1307 O O . ASP A 1 167 ? 6.216 2.934 5.901 1.00 72.31 167 ASP A O 1
#

pLDDT: mean 80.26, std 14.56, range [36.84, 97.0]

Foldseek 3Di:
DPPVVVVCVCVVVVDDDDDDDDPVVVVVVVVCVVVPPDDDDDPPDDDDLPDAAWDWDDDVHIDIDGNDLPLVVVLVVVVVVDDLVVLLCCQPNPPHFQAAEEFLDAPCLRNCCVRVCVRSNHPPVSYPPSDDDPCSVPQDGDDDCVRCVVQVVVVVVVPGPYYDYHD

Solvent-accessible surface area (backbone atoms only — not comparable to full-atom values): 10175 Å² total; per-residue (Å²): 126,69,67,65,64,60,51,52,52,36,64,74,66,66,58,84,78,91,79,83,82,56,70,68,66,52,50,52,53,54,52,48,72,76,67,63,90,79,82,91,83,67,89,83,72,78,78,70,88,87,55,73,44,78,46,81,44,86,67,102,52,87,43,75,49,71,42,71,64,63,49,59,56,50,45,54,54,46,60,76,74,46,66,59,67,62,50,20,41,46,37,53,36,96,85,37,54,44,54,41,38,46,43,40,36,57,75,57,20,61,39,48,45,50,44,44,28,71,68,24,48,30,61,67,82,33,50,43,65,52,71,76,58,101,60,50,88,81,50,64,37,61,68,40,77,85,66,38,40,67,58,56,51,51,45,71,67,64,76,33,80,43,76,50,65,40,90

Nearest PDB structures (foldseek):
  6snp-assembly1_A  TM=8.246E-01  e=4.416E-15  Homo sapiens
  5vg7-assembly1_A  TM=8.340E-01  e=5.780E-14  Homo sapiens
  5vin-assembly1_A  TM=8.328E-01  e=5.083E-14  Homo sapiens
  6snq-assembly1_A  TM=8.216E-01  e=5.421E-14  Homo sapiens
  7s0w-assembly1_A  TM=8.175E-01  e=5.083E-14  Homo sapiens

Secondary structure (DSSP, 8-state):
--HHHHHHHHHHHT--S--PPPHHHHHHHHHHHHH-------TT----SSS-EEEEEESSSEEEEEE--HHHHHHHHHHTTS-HHHHHHHHHSTT---EEEEESSSTTHHHIIIIIIIIT---GGGEES-S--TTGGG--SS-STTT-HHHHHHHHTTS-SEEEEE-

Sequence (167 aa):
MSTPAVSCVIRKYKAIGGIVLTSQPTNKISLISRSIEEYAICPELCVDLATPGKQMFDLFKPFTVEIVDSAESYANMLRNIFDFAALKELLSGENHIKIRLERHAWRLGIYVKRILCEELGSPAKSAINYVPLQLFRGQHPDPNLTYTADLAEAMRGGQHHFGAAFD

Mean predicted aligned error: 9.95 Å